Protein AF-A0A1E4LEV0-F1 (afdb_monomer)

Foldseek 3Di:
DDPDDDDPPDVVVVCLLAPVSVVVCVVVVNPRDSVVVVVVFHKDWPDKDFDFDPVLVVCVVVVVDDPVNLVVCVVPDPNGTPDIDTDIDGDDDPDD

Radius of gyration: 16.76 Å; Cα contacts (8 Å, |Δi|>4): 111; chains: 1; bounding box: 44×24×47 Å

Structure (mmCIF, N/CA/C/O backbone):
data_AF-A0A1E4LEV0-F1
#
_entry.id   AF-A0A1E4LEV0-F1
#
loop_
_atom_site.group_PDB
_atom_site.id
_atom_site.type_symbol
_atom_site.label_atom_id
_atom_site.label_alt_id
_atom_site.label_comp_id
_atom_site.label_asym_id
_atom_site.label_entity_id
_atom_site.label_seq_id
_atom_site.pdbx_PDB_ins_code
_atom_site.Cartn_x
_atom_site.Cartn_y
_atom_site.Cartn_z
_atom_site.occupancy
_atom_site.B_iso_or_equiv
_atom_site.auth_seq_id
_atom_site.auth_comp_id
_atom_site.auth_asym_id
_atom_site.auth_atom_id
_atom_site.pdbx_PDB_model_num
ATOM 1 N N . MET A 1 1 ? 24.439 -8.761 -2.755 1.00 29.80 1 MET A N 1
ATOM 2 C CA . MET A 1 1 ? 23.775 -8.800 -1.436 1.00 29.80 1 MET A CA 1
ATOM 3 C C . MET A 1 1 ? 22.320 -9.162 -1.701 1.00 29.80 1 MET A C 1
ATOM 5 O O . MET A 1 1 ? 21.641 -8.389 -2.357 1.00 29.80 1 MET A O 1
ATOM 9 N N . CYS A 1 2 ? 21.909 -10.393 -1.382 1.00 25.44 2 CYS A N 1
ATOM 10 C CA . CYS A 1 2 ? 20.605 -10.955 -1.765 1.00 25.44 2 CYS A CA 1
ATOM 11 C C . CYS A 1 2 ? 19.445 -10.298 -0.987 1.00 25.44 2 CYS A C 1
ATOM 13 O O . CYS A 1 2 ? 19.601 -10.079 0.216 1.00 25.44 2 CYS A O 1
ATOM 15 N N . PRO A 1 3 ? 18.281 -10.029 -1.608 1.00 40.09 3 PRO A N 1
ATOM 16 C CA . PRO A 1 3 ? 17.126 -9.437 -0.943 1.00 40.09 3 PRO A CA 1
ATOM 17 C C . PRO A 1 3 ? 16.242 -10.547 -0.361 1.00 40.09 3 PRO A C 1
ATOM 19 O O . PRO A 1 3 ? 15.150 -10.797 -0.850 1.00 40.09 3 PRO A O 1
ATOM 22 N N . THR A 1 4 ? 16.717 -11.301 0.630 1.00 53.03 4 THR A N 1
ATOM 23 C CA . THR A 1 4 ? 15.935 -12.437 1.159 1.00 53.03 4 THR A CA 1
ATOM 24 C C . THR A 1 4 ? 16.067 -12.592 2.666 1.00 53.03 4 THR A C 1
ATOM 26 O O . THR A 1 4 ? 16.459 -13.648 3.144 1.00 53.03 4 THR A O 1
ATOM 29 N N . ASN A 1 5 ? 15.720 -11.553 3.427 1.00 43.62 5 ASN A N 1
ATOM 30 C CA . ASN A 1 5 ? 15.354 -11.713 4.836 1.00 43.62 5 ASN A CA 1
ATOM 31 C C . ASN A 1 5 ? 14.157 -10.808 5.165 1.00 43.62 5 ASN A C 1
ATOM 33 O O . ASN A 1 5 ? 14.316 -9.691 5.641 1.00 43.62 5 ASN A O 1
ATOM 37 N N . GLY A 1 6 ? 12.953 -11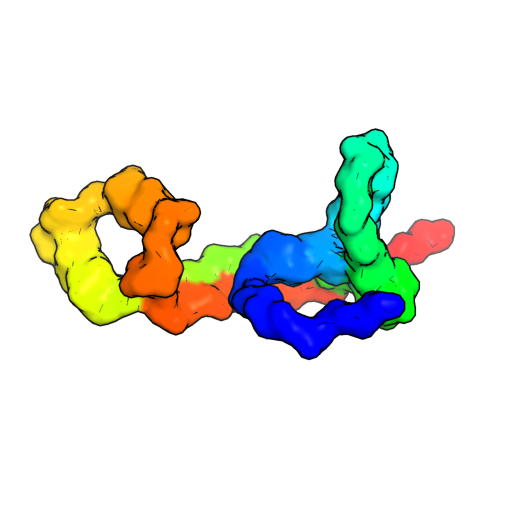.309 4.869 1.00 50.44 6 GLY A N 1
ATOM 38 C CA . GLY A 1 6 ? 11.746 -10.976 5.630 1.00 50.44 6 GLY A CA 1
ATOM 39 C C . GLY A 1 6 ? 11.176 -9.563 5.504 1.00 50.44 6 GLY A C 1
ATOM 40 O O . GLY A 1 6 ? 10.602 -9.083 6.477 1.00 50.44 6 GLY A O 1
ATOM 41 N N . LEU A 1 7 ? 11.290 -8.891 4.353 1.00 59.81 7 LEU A N 1
ATOM 42 C CA . LEU A 1 7 ? 10.458 -7.705 4.130 1.00 59.81 7 LEU A CA 1
ATOM 43 C C . LEU A 1 7 ? 8.995 -8.161 3.988 1.00 59.81 7 LEU A C 1
ATOM 45 O O . LEU A 1 7 ? 8.724 -9.007 3.130 1.00 59.81 7 LEU A O 1
ATOM 49 N N . PRO A 1 8 ? 8.060 -7.662 4.818 1.00 59.94 8 PRO A N 1
ATOM 50 C CA . PRO A 1 8 ? 6.652 -8.003 4.681 1.00 59.94 8 PRO A CA 1
ATOM 51 C C . PRO A 1 8 ? 6.170 -7.626 3.281 1.00 59.94 8 PRO A C 1
ATOM 53 O O . PRO A 1 8 ? 6.488 -6.547 2.775 1.00 59.94 8 PRO A O 1
ATOM 56 N N . ILE A 1 9 ? 5.415 -8.530 2.654 1.00 67.00 9 ILE A N 1
ATOM 57 C CA . ILE A 1 9 ? 4.817 -8.310 1.339 1.00 67.00 9 ILE A CA 1
ATOM 58 C C . ILE A 1 9 ? 3.765 -7.212 1.504 1.00 67.00 9 ILE A C 1
ATOM 60 O O . ILE A 1 9 ? 2.652 -7.460 1.953 1.00 67.00 9 ILE A O 1
ATOM 64 N N . ASN A 1 10 ? 4.159 -5.978 1.205 1.00 71.44 10 ASN A N 1
ATOM 65 C CA . ASN A 1 10 ? 3.326 -4.794 1.346 1.00 71.44 10 ASN A CA 1
ATOM 66 C C . ASN A 1 10 ? 3.338 -3.978 0.039 1.00 71.44 10 ASN A C 1
ATOM 68 O O . ASN A 1 10 ? 4.200 -4.198 -0.822 1.00 71.44 10 ASN A O 1
ATOM 72 N N . PRO A 1 11 ? 2.407 -3.023 -0.126 1.00 70.44 11 PRO A N 1
ATOM 73 C CA . PRO A 1 11 ? 2.312 -2.234 -1.351 1.00 70.44 11 PRO A CA 1
ATOM 74 C C . PRO A 1 11 ? 3.604 -1.464 -1.664 1.00 70.44 11 PRO A C 1
ATOM 76 O O . PRO A 1 11 ? 3.987 -1.354 -2.822 1.00 70.44 11 PRO A O 1
ATOM 79 N N . GLY A 1 12 ? 4.323 -0.991 -0.640 1.00 71.94 12 GLY A N 1
ATOM 80 C CA . GLY A 1 12 ? 5.593 -0.277 -0.805 1.00 71.94 12 GLY A CA 1
ATOM 81 C C . GLY A 1 12 ? 6.717 -1.149 -1.371 1.00 71.94 12 GLY A C 1
ATOM 82 O O . GLY A 1 12 ? 7.490 -0.684 -2.205 1.00 71.94 12 GLY A O 1
ATOM 83 N N . VAL A 1 13 ? 6.782 -2.426 -0.985 1.00 74.06 13 VAL A N 1
ATOM 84 C CA . VAL A 1 13 ? 7.707 -3.401 -1.585 1.00 74.06 13 VAL A CA 1
ATOM 85 C C . VAL A 1 13 ? 7.306 -3.686 -3.032 1.00 74.06 13 VAL A C 1
ATOM 87 O O . VAL A 1 13 ? 8.174 -3.761 -3.898 1.00 74.06 13 VAL A O 1
ATOM 90 N N . PHE A 1 14 ? 6.004 -3.773 -3.324 1.00 75.44 14 PHE A N 1
ATOM 91 C CA . PHE A 1 14 ? 5.520 -3.935 -4.697 1.00 75.44 14 PHE A CA 1
ATOM 92 C C . PHE A 1 14 ? 5.846 -2.736 -5.598 1.00 75.44 14 PHE A C 1
ATOM 94 O O . PHE A 1 14 ? 6.130 -2.926 -6.780 1.00 75.44 14 PHE A O 1
ATOM 101 N N . SER A 1 15 ? 5.916 -1.524 -5.044 1.00 73.88 15 SER A N 1
ATOM 102 C CA . SER A 1 15 ? 6.352 -0.333 -5.781 1.00 73.88 15 SER A CA 1
ATOM 103 C C . SER A 1 15 ? 7.782 -0.437 -6.327 1.00 73.88 15 SER A C 1
ATOM 105 O O . SER A 1 15 ? 8.090 0.255 -7.293 1.00 73.88 15 SER A O 1
ATOM 107 N N . LEU A 1 16 ? 8.638 -1.313 -5.778 1.00 73.44 16 LEU A N 1
ATOM 108 C CA . LEU A 1 16 ? 9.994 -1.579 -6.290 1.00 73.44 16 LEU A CA 1
ATOM 109 C C . LEU A 1 16 ? 10.006 -2.378 -7.607 1.00 73.44 16 LEU A C 1
ATOM 111 O O . LEU A 1 16 ? 11.045 -2.448 -8.264 1.00 73.44 16 LEU A O 1
ATOM 115 N N . PHE A 1 17 ? 8.875 -2.981 -7.990 1.00 74.56 17 PHE A N 1
ATOM 116 C CA . PHE A 1 17 ? 8.695 -3.705 -9.255 1.00 74.56 17 PHE A CA 1
ATOM 117 C C . PHE A 1 17 ? 8.087 -2.832 -10.366 1.00 74.56 17 PHE A C 1
ATOM 119 O O . PHE A 1 17 ? 7.819 -3.333 -11.455 1.00 74.56 17 PHE A O 1
ATOM 126 N N . SER A 1 18 ? 7.872 -1.538 -10.110 1.00 75.19 18 SER A N 1
ATOM 127 C CA . SER A 1 18 ? 7.507 -0.558 -11.136 1.00 75.19 18 SER A CA 1
ATOM 128 C C . SER A 1 18 ? 8.763 0.137 -11.656 1.00 75.19 18 SER A C 1
ATOM 130 O O . SER A 1 18 ? 9.535 0.702 -10.867 1.00 75.19 18 SER A O 1
ATOM 132 N N . LYS A 1 19 ? 8.955 0.146 -12.979 1.00 76.31 19 LYS A N 1
ATOM 133 C CA . LYS A 1 19 ? 10.091 0.847 -13.600 1.00 76.31 19 LYS A CA 1
ATOM 134 C C . LYS A 1 19 ? 9.974 2.359 -13.416 1.00 76.31 19 LYS A C 1
ATOM 136 O O . LYS A 1 19 ? 10.962 3.012 -13.093 1.00 76.31 19 LYS A O 1
ATOM 141 N N . GLN A 1 20 ? 8.759 2.904 -13.500 1.00 76.25 20 GLN A N 1
ATOM 142 C CA . GLN A 1 20 ? 8.503 4.327 -13.256 1.00 76.25 20 GLN A CA 1
ATOM 143 C C . GLN A 1 20 ? 8.925 4.757 -11.843 1.00 76.25 20 GLN A C 1
ATOM 145 O O . GLN A 1 20 ? 9.595 5.776 -11.674 1.00 76.25 20 GLN A O 1
ATOM 150 N N . ASN A 1 21 ? 8.594 3.958 -10.826 1.00 72.12 21 ASN A N 1
ATOM 151 C CA . ASN A 1 21 ? 9.013 4.250 -9.456 1.00 72.12 21 ASN A CA 1
ATOM 152 C C . ASN A 1 21 ? 10.529 4.113 -9.286 1.00 72.12 21 ASN A C 1
ATOM 154 O O . ASN A 1 21 ? 11.125 4.909 -8.571 1.00 72.12 21 ASN A O 1
ATOM 158 N N . CYS A 1 22 ? 11.170 3.154 -9.961 1.00 73.00 22 CYS A N 1
ATOM 159 C CA . CYS A 1 22 ? 12.628 3.021 -9.942 1.00 73.00 22 CYS A CA 1
ATOM 160 C C . CYS A 1 22 ? 13.334 4.253 -10.529 1.00 73.00 22 CYS A C 1
ATOM 162 O O . CYS A 1 22 ? 14.314 4.711 -9.941 1.00 73.00 22 CYS A O 1
ATOM 164 N N . VAL A 1 23 ? 12.808 4.831 -11.617 1.00 74.94 23 VAL A N 1
ATOM 165 C CA . VAL A 1 23 ? 13.297 6.107 -12.174 1.00 74.94 23 VAL A CA 1
ATOM 166 C C . VAL A 1 23 ? 13.146 7.228 -11.148 1.00 74.94 23 VAL A C 1
ATOM 168 O O . VAL A 1 23 ? 14.128 7.889 -10.819 1.00 74.94 23 VAL A O 1
ATOM 171 N N . MET A 1 24 ? 11.959 7.375 -10.551 1.00 75.50 24 MET A N 1
ATOM 172 C CA . MET A 1 24 ? 11.719 8.374 -9.504 1.00 75.50 24 MET A CA 1
ATOM 173 C C . MET A 1 24 ? 12.665 8.189 -8.302 1.00 75.50 24 MET A C 1
ATOM 175 O O . MET A 1 24 ? 13.187 9.161 -7.758 1.00 75.50 24 MET A O 1
ATOM 179 N N . PHE A 1 25 ? 12.912 6.953 -7.863 1.00 75.19 25 PHE A N 1
ATOM 180 C CA . PHE A 1 25 ? 13.822 6.667 -6.752 1.00 75.19 25 PHE A CA 1
ATOM 181 C C . PHE A 1 25 ? 15.274 7.016 -7.089 1.00 75.19 25 PHE A C 1
ATOM 183 O O . PHE A 1 25 ? 15.960 7.595 -6.244 1.00 75.19 25 PHE A O 1
ATOM 190 N N . ALA A 1 26 ? 15.715 6.726 -8.315 1.00 71.75 26 ALA A N 1
ATOM 191 C CA . ALA A 1 26 ? 17.039 7.099 -8.802 1.00 71.75 26 ALA A CA 1
ATOM 192 C C . ALA A 1 26 ? 17.210 8.626 -8.873 1.00 71.75 26 ALA A C 1
ATOM 194 O O . ALA A 1 26 ? 18.227 9.147 -8.415 1.00 71.75 26 ALA A O 1
ATOM 195 N N . GLU A 1 27 ? 16.200 9.349 -9.366 1.00 76.62 27 GLU A N 1
ATOM 196 C CA . GLU A 1 27 ? 16.192 10.819 -9.427 1.00 76.62 27 GLU A CA 1
ATOM 197 C C . GLU A 1 27 ? 16.253 11.467 -8.038 1.00 76.62 27 GLU A C 1
ATOM 199 O O . GLU A 1 27 ? 16.921 12.482 -7.849 1.00 76.62 27 GLU A O 1
ATOM 204 N N . ASN A 1 28 ? 15.602 10.859 -7.045 1.00 73.81 28 ASN A N 1
ATOM 205 C CA . ASN A 1 28 ? 15.601 11.338 -5.662 1.00 73.81 28 ASN A CA 1
ATOM 206 C C . ASN A 1 28 ? 16.798 10.828 -4.833 1.00 73.81 28 ASN A C 1
ATOM 208 O O . ASN A 1 28 ? 16.852 11.063 -3.626 1.00 73.81 28 ASN A O 1
ATOM 212 N N . GLY A 1 29 ? 17.750 10.113 -5.446 1.00 66.56 29 GLY A N 1
ATOM 213 C CA . GLY A 1 29 ? 18.933 9.582 -4.761 1.00 66.56 29 GLY A CA 1
ATOM 214 C C . GLY A 1 29 ? 18.619 8.533 -3.688 1.00 66.56 29 GLY A C 1
ATOM 215 O O . GLY A 1 29 ? 19.439 8.288 -2.801 1.00 66.56 29 GLY A O 1
ATOM 216 N N . MET A 1 30 ? 17.436 7.916 -3.738 1.00 66.06 30 MET A N 1
ATOM 217 C CA . MET A 1 30 ? 17.062 6.852 -2.814 1.00 66.06 30 MET A CA 1
ATOM 218 C C . MET A 1 30 ? 17.806 5.570 -3.195 1.00 66.06 30 MET A C 1
ATOM 220 O O . MET A 1 3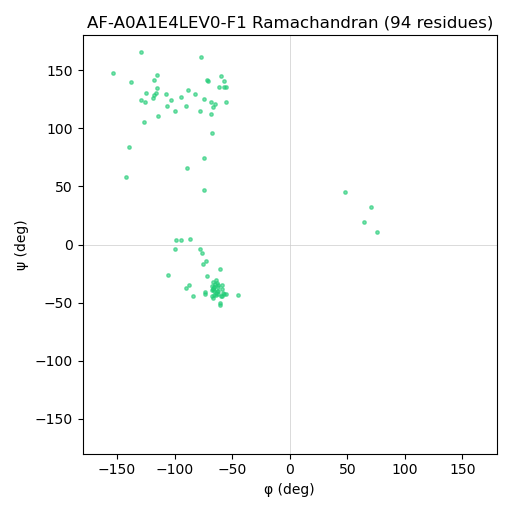0 ? 17.701 5.094 -4.323 1.00 66.06 30 MET A O 1
ATOM 224 N N . ALA A 1 31 ? 18.530 4.981 -2.239 1.00 59.94 31 ALA A N 1
ATOM 225 C CA . ALA A 1 31 ? 19.273 3.727 -2.402 1.00 59.94 31 ALA A CA 1
ATOM 226 C C . ALA A 1 31 ? 18.345 2.494 -2.435 1.00 59.94 31 ALA A C 1
ATOM 228 O O . ALA A 1 31 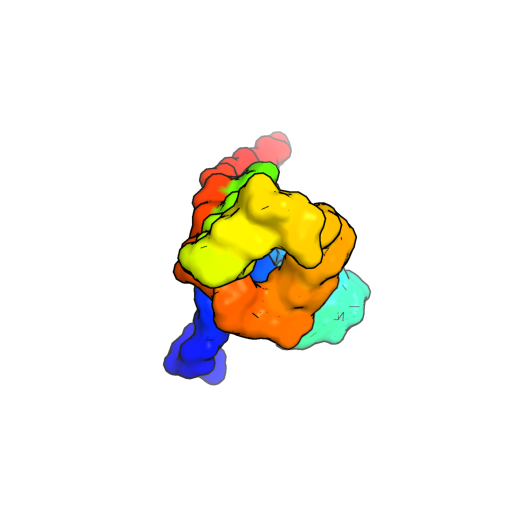? 18.571 1.492 -1.754 1.00 59.94 31 ALA A O 1
ATOM 229 N N . ASN A 1 32 ? 17.274 2.573 -3.217 1.00 66.69 32 ASN A N 1
ATOM 230 C CA . ASN A 1 32 ? 16.353 1.474 -3.433 1.00 66.69 32 ASN A CA 1
ATOM 231 C C . ASN A 1 32 ? 16.956 0.575 -4.515 1.00 66.69 32 ASN A C 1
ATOM 233 O O . ASN A 1 32 ? 17.381 1.049 -5.566 1.00 66.69 32 ASN A O 1
ATOM 237 N N . THR A 1 33 ? 17.031 -0.732 -4.261 1.00 60.94 33 THR A N 1
ATOM 238 C CA . THR A 1 33 ? 17.485 -1.684 -5.284 1.00 60.94 33 THR A CA 1
ATOM 239 C C . THR A 1 33 ? 16.456 -1.678 -6.423 1.00 60.94 33 THR A C 1
ATOM 241 O O . THR A 1 33 ? 15.292 -1.968 -6.137 1.00 60.94 33 THR A O 1
ATOM 244 N N . PRO A 1 34 ? 16.828 -1.354 -7.679 1.00 66.56 34 PRO A N 1
ATOM 245 C CA . PRO A 1 34 ? 15.889 -1.278 -8.798 1.00 66.56 34 PRO A CA 1
ATOM 246 C C . PRO A 1 34 ? 15.495 -2.691 -9.248 1.00 66.56 34 PRO A C 1
ATOM 248 O O . PRO A 1 34 ? 15.982 -3.220 -10.245 1.00 66.56 34 PRO A O 1
ATOM 251 N N . LEU A 1 35 ? 14.648 -3.350 -8.458 1.00 70.38 35 LEU A N 1
ATOM 252 C CA . LEU A 1 35 ? 14.236 -4.736 -8.680 1.00 70.38 35 LEU A CA 1
ATOM 253 C C . LEU A 1 35 ? 13.465 -4.900 -9.996 1.00 70.38 35 LEU A C 1
ATOM 255 O O . LEU A 1 35 ? 13.634 -5.922 -10.658 1.00 70.38 35 LEU A O 1
ATOM 259 N N . ALA A 1 36 ? 12.696 -3.885 -10.401 1.00 71.50 36 ALA A N 1
ATOM 260 C CA . ALA A 1 36 ? 12.033 -3.820 -11.704 1.00 71.50 36 ALA A CA 1
ATOM 261 C C . ALA A 1 36 ? 13.016 -3.983 -12.882 1.00 71.50 36 ALA A C 1
ATOM 263 O O . ALA A 1 36 ? 12.742 -4.726 -13.823 1.00 71.50 36 ALA A O 1
ATOM 264 N N . GLU A 1 37 ? 14.186 -3.337 -12.804 1.00 70.75 37 GLU A N 1
ATOM 265 C CA . GLU A 1 37 ? 15.226 -3.401 -13.842 1.00 70.75 37 GLU A CA 1
ATOM 266 C C . GLU A 1 37 ? 15.952 -4.748 -13.835 1.00 70.75 37 GLU A C 1
ATOM 268 O O . GLU A 1 37 ? 16.172 -5.346 -14.884 1.00 70.75 37 GLU A O 1
ATOM 273 N N . TYR A 1 38 ? 16.289 -5.275 -12.653 1.00 75.06 38 TYR A N 1
ATOM 274 C CA . TYR A 1 38 ? 16.993 -6.558 -12.555 1.00 75.06 38 TYR A CA 1
ATOM 275 C C . TYR A 1 38 ? 16.160 -7.754 -13.016 1.00 75.06 38 TYR A C 1
ATOM 277 O O . TYR A 1 38 ? 16.724 -8.738 -13.495 1.00 75.06 38 TYR A O 1
ATOM 285 N N . LEU A 1 39 ? 14.842 -7.695 -12.828 1.00 76.88 39 LEU A N 1
ATOM 286 C CA . LEU A 1 39 ? 13.930 -8.788 -13.161 1.00 76.88 39 LEU A CA 1
ATOM 287 C C . LEU A 1 39 ? 13.218 -8.587 -14.505 1.00 76.88 39 LEU A C 1
ATOM 289 O O . LEU A 1 39 ? 12.480 -9.476 -14.918 1.00 76.88 39 LEU A O 1
ATOM 293 N N . ASP A 1 40 ? 13.437 -7.448 -15.172 1.00 76.25 40 ASP A N 1
ATOM 294 C CA . ASP A 1 40 ? 12.703 -6.999 -16.363 1.00 76.25 40 ASP A CA 1
ATOM 295 C C . ASP A 1 40 ? 11.175 -7.113 -16.203 1.00 76.25 40 ASP A C 1
ATOM 297 O O . ASP A 1 40 ? 10.435 -7.598 -17.062 1.00 76.25 40 ASP A O 1
ATOM 301 N N . ILE A 1 41 ? 10.696 -6.676 -15.040 1.00 78.62 41 ILE A N 1
ATOM 302 C CA . ILE A 1 41 ? 9.284 -6.676 -14.672 1.00 78.62 41 ILE A CA 1
ATOM 303 C C . ILE A 1 41 ? 8.848 -5.226 -14.514 1.00 78.62 41 ILE A C 1
ATOM 305 O O . ILE A 1 41 ? 9.534 -4.436 -13.875 1.00 78.62 41 ILE A O 1
ATOM 309 N N . ASP A 1 42 ? 7.693 -4.895 -15.084 1.00 81.19 42 ASP A N 1
ATOM 310 C CA . ASP A 1 42 ? 7.046 -3.608 -14.865 1.00 81.19 42 ASP A CA 1
ATOM 311 C C . ASP A 1 42 ? 5.604 -3.840 -14.415 1.00 81.19 42 ASP A C 1
ATOM 313 O O . ASP A 1 42 ? 4.753 -4.295 -15.191 1.00 81.19 42 ASP A O 1
ATOM 317 N N . LEU A 1 43 ? 5.366 -3.618 -13.123 1.00 81.50 43 LEU A N 1
ATOM 318 C CA . LEU A 1 43 ? 4.069 -3.784 -12.480 1.00 81.50 43 LEU A CA 1
ATOM 319 C C . LEU A 1 43 ? 3.561 -2.446 -11.966 1.00 81.50 43 LEU A C 1
ATOM 321 O O . LEU A 1 43 ? 4.239 -1.746 -11.218 1.00 81.50 43 LEU A O 1
ATOM 325 N N . GLU A 1 44 ? 2.316 -2.146 -12.298 1.00 82.00 44 GLU A N 1
ATOM 326 C CA . GLU A 1 44 ? 1.580 -1.010 -11.765 1.00 82.00 44 GLU A CA 1
ATOM 327 C C . GLU A 1 44 ? 0.522 -1.513 -10.789 1.00 82.00 44 GLU A C 1
ATOM 329 O O . GLU A 1 44 ? -0.269 -2.410 -11.103 1.00 82.00 44 GLU A O 1
ATOM 334 N N . ILE A 1 45 ? 0.499 -0.923 -9.595 1.00 82.38 45 ILE A N 1
ATOM 335 C CA . ILE A 1 45 ? -0.524 -1.200 -8.590 1.00 82.38 45 ILE A CA 1
ATOM 336 C C . ILE A 1 45 ? -1.790 -0.446 -9.000 1.00 82.38 45 ILE A C 1
ATOM 338 O O . ILE A 1 45 ? -1.802 0.782 -9.027 1.00 82.38 45 ILE A O 1
ATOM 342 N N . ILE A 1 46 ? -2.854 -1.183 -9.318 1.00 84.75 46 ILE A N 1
ATOM 343 C CA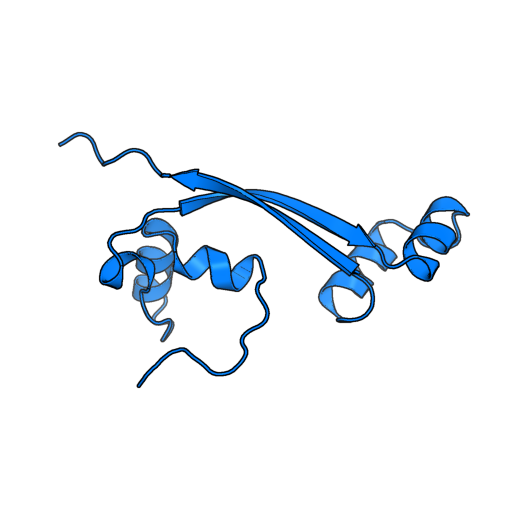 . ILE A 1 46 ? -4.160 -0.611 -9.674 1.00 84.75 46 ILE A CA 1
ATOM 344 C C . ILE A 1 46 ? -4.962 -0.300 -8.415 1.00 84.75 46 ILE A C 1
ATOM 346 O O . ILE A 1 46 ? -5.586 0.754 -8.313 1.00 84.75 46 ILE A O 1
ATOM 350 N N . SER A 1 47 ? -4.964 -1.223 -7.456 1.00 81.62 47 SER A N 1
ATOM 351 C CA . SER A 1 47 ? -5.690 -1.044 -6.205 1.00 81.62 47 SER A CA 1
ATOM 352 C C . SER A 1 47 ? -5.056 -1.838 -5.077 1.00 81.62 47 SER A C 1
ATOM 354 O O . SER A 1 47 ? -4.539 -2.940 -5.282 1.00 81.62 47 SER A O 1
ATOM 356 N N . VAL A 1 48 ? -5.168 -1.280 -3.877 1.00 82.69 48 VAL A N 1
ATOM 357 C CA . VAL A 1 48 ? -4.800 -1.922 -2.618 1.00 82.69 48 VAL A CA 1
ATOM 358 C C . VAL A 1 48 ? -6.065 -2.041 -1.781 1.00 82.69 48 VAL A C 1
ATOM 360 O O . VAL A 1 48 ? -6.770 -1.051 -1.589 1.00 82.69 48 VAL A O 1
ATOM 363 N N . THR A 1 49 ? -6.355 -3.237 -1.284 1.00 81.75 49 THR A N 1
ATOM 364 C CA . THR A 1 49 ? -7.456 -3.484 -0.350 1.00 81.75 49 THR A CA 1
ATOM 365 C C . THR A 1 49 ? -6.890 -4.021 0.951 1.00 81.75 49 THR A C 1
ATOM 367 O O . THR A 1 49 ? -6.179 -5.020 0.942 1.00 81.75 49 THR A O 1
ATOM 370 N N . ASN A 1 50 ? -7.221 -3.377 2.066 1.00 80.38 50 ASN A N 1
ATOM 371 C CA . ASN A 1 50 ? -6.808 -3.822 3.391 1.00 80.38 50 ASN A CA 1
ATOM 372 C C . ASN A 1 50 ? -8.019 -4.416 4.109 1.00 80.38 50 ASN A C 1
ATOM 374 O O . ASN A 1 50 ? -9.005 -3.715 4.341 1.00 80.38 50 ASN A O 1
ATOM 378 N N . THR A 1 51 ? -7.934 -5.689 4.472 1.00 81.75 51 THR A N 1
ATOM 379 C CA . THR A 1 51 ? -8.935 -6.353 5.307 1.00 81.75 51 THR A CA 1
ATOM 380 C C . THR A 1 51 ? -8.526 -6.187 6.762 1.00 81.75 51 THR A C 1
ATOM 382 O O . THR A 1 51 ? -7.436 -6.599 7.163 1.00 81.75 51 THR A O 1
ATOM 385 N N . LEU A 1 52 ? -9.385 -5.539 7.548 1.00 81.31 52 LEU A N 1
ATOM 386 C CA . LEU A 1 52 ? -9.140 -5.304 8.968 1.00 81.31 52 LEU A CA 1
ATOM 387 C C . LEU A 1 52 ? -9.267 -6.607 9.758 1.00 81.31 52 LEU A C 1
ATOM 389 O O . LEU A 1 52 ? -10.181 -7.392 9.511 1.00 81.31 52 LEU A O 1
ATOM 393 N N . HIS A 1 53 ? -8.399 -6.779 10.751 1.00 83.38 53 HIS A N 1
ATOM 394 C CA . HIS A 1 53 ? -8.472 -7.886 11.698 1.00 83.38 53 HIS A CA 1
ATOM 395 C C . HIS A 1 53 ? -9.804 -7.867 12.461 1.00 83.38 53 HIS A C 1
ATOM 397 O O . HIS A 1 53 ? -10.323 -6.790 12.768 1.00 83.38 53 HIS A O 1
ATOM 403 N N . GLY A 1 54 ? -10.351 -9.043 12.788 1.00 78.06 54 GLY A N 1
ATOM 404 C CA . GLY A 1 54 ? -11.731 -9.220 13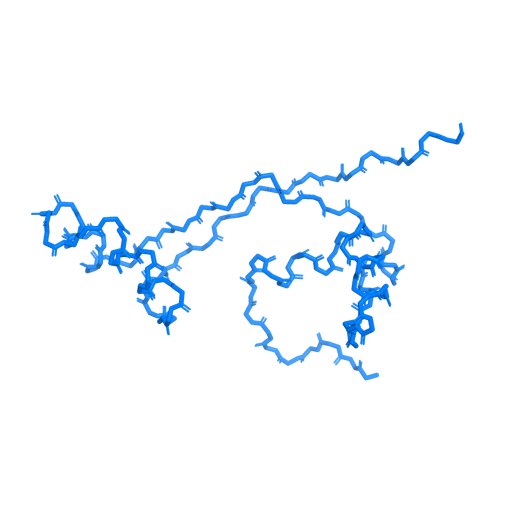.272 1.00 78.06 54 GLY A CA 1
ATOM 405 C C . GLY A 1 54 ? -12.210 -8.231 14.349 1.00 78.06 54 GLY A C 1
ATOM 406 O O . GLY A 1 54 ? -13.301 -7.675 14.225 1.00 78.06 54 GLY A O 1
ATOM 407 N N . ASP A 1 55 ? -11.386 -7.934 15.358 1.00 82.38 55 ASP A N 1
ATOM 408 C CA . ASP A 1 55 ? -11.724 -6.951 16.402 1.00 82.38 55 ASP A CA 1
ATOM 409 C C . ASP A 1 55 ? -11.830 -5.514 15.864 1.00 82.38 55 ASP A C 1
ATOM 411 O O . ASP A 1 55 ? -12.709 -4.756 16.267 1.00 82.38 55 ASP A O 1
ATOM 415 N N . TRP A 1 56 ? -10.967 -5.128 14.924 1.00 81.75 56 TRP A N 1
ATOM 416 C CA . TRP A 1 56 ? -10.986 -3.809 14.286 1.00 81.75 56 TRP A CA 1
ATOM 417 C C . TRP A 1 56 ? -12.144 -3.675 13.301 1.00 81.75 56 TRP A C 1
ATOM 419 O O . TRP A 1 56 ? -12.815 -2.645 13.290 1.00 81.75 56 TRP A O 1
ATOM 429 N N . SER A 1 57 ? -12.418 -4.727 12.524 1.00 81.00 57 SER A N 1
ATOM 430 C CA . SER A 1 57 ? -13.573 -4.779 11.623 1.00 81.00 57 SER A CA 1
ATOM 431 C C . SER A 1 57 ? -14.885 -4.637 12.397 1.00 81.00 57 SER A C 1
ATOM 433 O O . SER A 1 57 ? -15.741 -3.836 12.018 1.00 81.00 57 SER A O 1
ATOM 435 N N . ARG A 1 58 ? -15.010 -5.339 13.532 1.00 84.50 58 ARG A N 1
ATOM 436 C CA . ARG A 1 58 ? -16.165 -5.217 14.423 1.00 84.50 58 ARG A CA 1
ATOM 437 C C . ARG A 1 58 ? -16.314 -3.799 14.968 1.00 84.50 58 ARG A C 1
ATOM 439 O O . ARG A 1 58 ? -17.381 -3.217 14.832 1.00 84.50 58 ARG A O 1
ATOM 446 N N . ARG A 1 59 ? -15.254 -3.230 15.547 1.00 81.25 59 ARG A N 1
ATOM 447 C CA . ARG A 1 59 ? -15.292 -1.879 16.136 1.00 81.25 59 ARG A CA 1
ATOM 448 C C . ARG A 1 59 ? -15.601 -0.795 15.103 1.00 81.25 59 ARG A C 1
ATOM 450 O O . ARG A 1 59 ? -16.299 0.165 15.412 1.00 81.25 59 ARG A O 1
ATOM 457 N N . PHE A 1 60 ? -15.128 -0.963 13.870 1.00 81.75 60 PHE A N 1
ATOM 458 C CA . PHE A 1 60 ? -15.493 -0.091 12.756 1.00 81.75 60 PHE A CA 1
ATOM 459 C C . PHE A 1 60 ? -16.972 -0.250 12.363 1.00 81.75 60 PHE A C 1
ATOM 461 O O . PHE A 1 60 ? -17.673 0.745 12.199 1.00 81.75 60 PHE A O 1
ATOM 468 N N . GLY A 1 61 ? -17.472 -1.489 12.271 1.00 80.06 61 GLY A N 1
ATOM 469 C CA . GLY A 1 61 ? -18.877 -1.779 11.962 1.00 80.06 61 GLY A CA 1
ATOM 470 C C . GLY A 1 61 ? -19.865 -1.312 13.037 1.00 80.06 61 GLY A C 1
ATOM 471 O O . GLY A 1 61 ? -20.953 -0.846 12.705 1.00 80.06 61 GLY A O 1
ATOM 472 N N . ASP A 1 62 ? -19.459 -1.369 14.306 1.00 85.00 62 ASP A N 1
ATOM 473 C CA . ASP A 1 62 ? -20.236 -0.904 15.461 1.00 85.00 62 ASP A CA 1
ATOM 474 C C . ASP A 1 62 ? -20.190 0.639 15.615 1.00 85.00 62 ASP A C 1
ATOM 476 O O . ASP A 1 62 ? -20.869 1.202 16.473 1.00 85.00 62 ASP A O 1
ATOM 480 N N . GLY A 1 63 ? -19.423 1.345 14.768 1.00 83.88 63 GLY A N 1
ATOM 481 C CA . GLY A 1 63 ? -19.280 2.806 14.790 1.00 83.88 63 GLY A CA 1
ATOM 482 C C . GLY A 1 63 ? -18.385 3.340 15.914 1.00 83.88 63 GLY A C 1
ATOM 483 O O . GLY A 1 63 ? -18.344 4.547 16.143 1.00 83.88 63 GLY A O 1
ATOM 484 N N . GLU A 1 64 ? -17.661 2.459 16.610 1.00 82.56 64 GLU A N 1
ATOM 485 C CA . GLU A 1 64 ? -16.712 2.817 17.673 1.00 82.56 64 GLU A CA 1
ATOM 486 C C . GLU A 1 64 ? -15.397 3.393 17.134 1.00 82.56 64 GLU A C 1
ATOM 488 O O . GLU A 1 64 ? -14.624 3.980 17.891 1.00 82.56 64 GLU A O 1
ATOM 493 N N . LEU A 1 65 ? -15.121 3.189 15.843 1.00 81.94 65 LEU A N 1
ATOM 494 C CA . LEU A 1 65 ? -13.959 3.722 15.144 1.00 81.94 65 LEU A CA 1
ATOM 495 C C . LEU A 1 65 ? -14.405 4.503 13.918 1.00 81.94 65 LEU A C 1
ATOM 497 O O . LEU A 1 65 ? -15.150 4.004 13.073 1.00 81.94 65 LEU A O 1
ATOM 501 N N . THR A 1 66 ? -13.890 5.718 13.786 1.00 83.50 66 THR A N 1
ATOM 502 C CA . THR A 1 66 ? -14.042 6.492 12.557 1.00 83.50 66 THR A CA 1
ATOM 503 C C . THR A 1 66 ? -13.087 5.990 11.472 1.00 83.50 66 THR A C 1
ATOM 505 O O . THR A 1 66 ? -12.078 5.325 11.736 1.00 83.50 66 THR A O 1
ATOM 508 N N . GLN A 1 67 ? -13.380 6.339 10.217 1.00 79.81 67 GLN A N 1
ATOM 509 C CA . GLN A 1 67 ? -12.504 6.016 9.089 1.00 79.81 67 GLN A CA 1
ATOM 510 C C . GLN A 1 67 ? -11.090 6.586 9.286 1.00 79.81 67 GLN A C 1
ATOM 512 O O . GLN A 1 67 ? -10.116 5.871 9.079 1.00 79.81 67 GLN A O 1
ATOM 517 N N . GLN A 1 68 ? -10.971 7.828 9.764 1.00 81.44 68 GLN A N 1
ATOM 518 C CA . GLN A 1 68 ? -9.669 8.459 10.011 1.00 81.44 68 GLN A CA 1
ATOM 519 C C . GLN A 1 68 ? -8.859 7.744 11.095 1.00 81.44 68 GLN A C 1
ATOM 521 O O . GLN A 1 68 ? -7.656 7.552 10.934 1.00 81.44 68 GLN A O 1
ATOM 526 N N . GLU A 1 69 ? -9.499 7.323 12.187 1.00 80.12 69 GLU A N 1
ATOM 527 C CA . GLU A 1 69 ? -8.819 6.571 13.250 1.00 80.12 69 GLU A CA 1
ATOM 528 C C . GLU A 1 69 ? -8.357 5.200 12.757 1.00 80.12 69 GLU A C 1
ATOM 530 O O . GLU A 1 69 ? -7.271 4.743 13.109 1.00 80.12 69 GLU A O 1
ATOM 535 N N . THR A 1 70 ? -9.154 4.572 11.894 1.00 79.50 70 THR A N 1
ATOM 536 C CA . THR A 1 70 ? -8.813 3.292 11.273 1.00 79.50 70 THR A CA 1
ATOM 537 C C . THR A 1 70 ? -7.624 3.444 10.324 1.00 79.50 70 THR A C 1
ATOM 539 O O . THR A 1 70 ? -6.675 2.670 10.405 1.00 79.50 70 THR A O 1
ATOM 542 N N . GLU A 1 71 ? -7.616 4.470 9.473 1.00 79.56 71 GLU A N 1
ATOM 543 C CA . GLU A 1 71 ? -6.504 4.766 8.559 1.00 79.56 71 GLU A CA 1
ATOM 544 C C . GLU A 1 71 ? -5.207 5.092 9.318 1.00 79.56 71 GLU A C 1
ATOM 546 O O . GLU A 1 71 ? -4.140 4.570 8.982 1.00 79.56 71 GLU A O 1
ATOM 551 N N . ALA A 1 72 ? -5.294 5.884 10.391 1.00 79.50 72 ALA A N 1
ATOM 552 C CA . ALA A 1 72 ? -4.155 6.178 11.258 1.00 79.50 72 ALA A CA 1
ATOM 553 C C . ALA A 1 72 ? -3.622 4.917 11.960 1.00 79.50 72 ALA A C 1
ATOM 555 O O . ALA A 1 72 ? -2.405 4.718 12.056 1.00 79.50 72 ALA A O 1
ATOM 556 N N . ALA A 1 73 ? -4.518 4.037 12.415 1.00 80.00 73 ALA A N 1
ATOM 557 C CA . ALA A 1 73 ? -4.145 2.775 13.038 1.00 80.00 73 ALA A CA 1
ATOM 558 C C . ALA A 1 73 ? -3.464 1.830 12.037 1.00 80.00 73 ALA A C 1
ATOM 560 O O . ALA A 1 73 ? -2.417 1.274 12.359 1.00 80.00 73 ALA A O 1
ATOM 561 N N . VAL A 1 74 ? -3.980 1.712 10.809 1.00 78.12 74 VAL A N 1
ATOM 562 C CA . VAL A 1 74 ? -3.364 0.921 9.726 1.00 78.12 74 VAL A CA 1
ATOM 563 C C . VAL A 1 74 ? -1.950 1.412 9.395 1.00 78.12 74 VAL A C 1
ATOM 565 O O . VAL A 1 74 ? -1.060 0.599 9.152 1.00 78.12 74 VAL A O 1
ATOM 568 N N . ALA A 1 75 ? -1.714 2.727 9.417 1.00 73.00 75 ALA A N 1
ATOM 569 C CA . ALA A 1 75 ? -0.393 3.297 9.148 1.00 73.00 75 ALA A CA 1
ATOM 570 C C . ALA A 1 75 ? 0.626 3.049 10.277 1.00 73.00 75 ALA A C 1
ATOM 572 O O . ALA A 1 75 ? 1.831 3.022 10.027 1.00 73.00 75 ALA A O 1
ATOM 573 N N . THR A 1 76 ? 0.153 2.882 11.515 1.00 73.12 76 THR A N 1
ATOM 574 C CA . THR A 1 76 ? 1.011 2.861 12.714 1.00 73.12 76 THR A CA 1
ATOM 575 C C . THR A 1 76 ? 1.185 1.457 13.297 1.00 73.12 76 THR A C 1
ATOM 577 O O . THR A 1 76 ? 2.188 1.170 13.95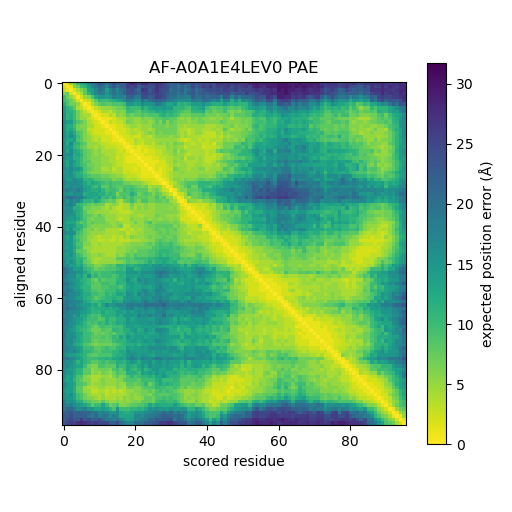4 1.00 73.12 76 THR A O 1
ATOM 580 N N . HIS A 1 77 ? 0.222 0.565 13.071 1.00 75.19 77 HIS A N 1
ATOM 581 C CA . HIS A 1 77 ? 0.126 -0.711 13.764 1.00 75.19 77 HIS A CA 1
ATOM 582 C C . HIS A 1 77 ? -0.026 -1.888 12.796 1.00 75.19 77 HIS A C 1
ATOM 584 O O . HIS A 1 77 ? -0.967 -1.977 12.012 1.00 75.19 77 HIS A O 1
ATOM 590 N N . ALA A 1 78 ? 0.883 -2.857 12.919 1.00 67.25 78 ALA A N 1
ATOM 591 C CA . ALA A 1 78 ? 0.914 -4.050 12.073 1.00 67.25 78 ALA A CA 1
ATOM 592 C C . ALA A 1 78 ? -0.153 -5.109 12.425 1.00 67.25 78 ALA A C 1
ATOM 594 O O . ALA A 1 78 ? -0.286 -6.089 11.705 1.00 67.25 78 ALA A O 1
ATOM 595 N N . ASN A 1 79 ? -0.898 -4.944 13.523 1.00 76.31 79 ASN A N 1
ATOM 596 C CA . ASN A 1 79 ? -1.942 -5.877 13.978 1.00 76.31 79 ASN A CA 1
ATOM 597 C C . ASN A 1 79 ? -3.367 -5.447 13.582 1.00 76.31 79 ASN A C 1
ATOM 599 O O . ASN A 1 79 ? -4.337 -6.063 14.019 1.00 76.31 79 ASN A O 1
ATOM 603 N N . VAL A 1 80 ? -3.500 -4.361 12.819 1.00 77.69 80 VAL A N 1
ATOM 604 C CA . VAL A 1 80 ? -4.799 -3.805 12.408 1.00 77.69 80 VAL A CA 1
ATOM 605 C C . VAL A 1 80 ? -5.289 -4.451 11.118 1.00 77.69 80 VAL A C 1
ATOM 607 O O . VAL A 1 80 ? -6.487 -4.658 10.948 1.00 77.69 80 VAL A O 1
ATOM 610 N N . VAL A 1 81 ? -4.362 -4.785 10.221 1.00 78.81 81 VAL A N 1
ATOM 611 C CA . VAL A 1 81 ? -4.647 -5.396 8.922 1.00 78.81 81 VAL A CA 1
ATOM 612 C C . VAL A 1 81 ? -4.315 -6.879 8.991 1.00 78.81 81 VAL A C 1
ATOM 614 O O . VAL A 1 81 ? -3.196 -7.249 9.333 1.00 78.81 81 VAL A O 1
ATOM 617 N N . GLU A 1 82 ? -5.294 -7.714 8.669 1.00 81.31 82 GLU A N 1
ATOM 618 C CA . GLU A 1 82 ? -5.146 -9.170 8.607 1.00 81.31 82 GLU A CA 1
ATOM 619 C C . GLU A 1 82 ? -4.723 -9.628 7.208 1.00 81.31 82 GLU A C 1
ATOM 621 O O . GLU A 1 82 ? -3.875 -10.507 7.072 1.00 81.31 82 GLU A O 1
ATOM 626 N N . GLU A 1 83 ? -5.245 -8.980 6.165 1.00 79.56 83 GLU A N 1
ATOM 627 C CA . GLU A 1 83 ? -4.917 -9.297 4.776 1.00 79.56 83 GLU A CA 1
ATOM 628 C C . GLU A 1 83 ? -4.729 -8.025 3.945 1.00 79.56 83 GLU A C 1
ATOM 630 O O . GLU A 1 83 ? -5.486 -7.060 4.071 1.00 79.56 83 GLU A O 1
ATOM 635 N N . VAL A 1 84 ? -3.727 -8.044 3.063 1.00 80.75 84 VAL A N 1
ATOM 636 C CA . VAL A 1 84 ? -3.513 -7.013 2.045 1.00 80.75 84 VAL A CA 1
ATOM 637 C C . VAL A 1 84 ? -3.715 -7.641 0.670 1.00 80.75 84 VAL A C 1
ATOM 639 O O . VAL A 1 84 ? -2.903 -8.446 0.213 1.00 80.75 84 VAL A O 1
ATOM 642 N N . GLY A 1 85 ? -4.792 -7.247 -0.001 1.00 82.19 85 GLY A N 1
ATOM 643 C CA . GLY A 1 85 ? -5.070 -7.581 -1.391 1.00 82.19 85 GLY A CA 1
ATOM 644 C C . GLY A 1 85 ? -4.452 -6.552 -2.334 1.00 82.19 85 GLY A C 1
ATOM 645 O O . GLY A 1 85 ? -4.590 -5.342 -2.141 1.00 82.19 85 GLY A O 1
ATOM 646 N N . LEU A 1 86 ? -3.767 -7.032 -3.369 1.00 82.88 86 LEU A N 1
ATOM 647 C CA . LEU A 1 86 ? -3.116 -6.203 -4.379 1.00 82.88 86 LEU A CA 1
ATOM 648 C C . LEU A 1 86 ? -3.599 -6.614 -5.763 1.00 82.88 86 LEU A C 1
ATOM 650 O O . LEU A 1 86 ? -3.423 -7.761 -6.174 1.00 82.88 86 LEU A O 1
ATOM 654 N N . VAL A 1 87 ? -4.162 -5.662 -6.503 1.00 83.94 87 VAL A N 1
ATOM 655 C CA . VAL A 1 87 ? -4.420 -5.837 -7.933 1.00 83.94 87 VAL A CA 1
ATOM 656 C C . VAL A 1 87 ? -3.308 -5.131 -8.683 1.00 83.94 87 VAL A C 1
ATOM 658 O O . VAL A 1 87 ? -3.171 -3.909 -8.604 1.00 83.94 87 VAL A O 1
ATOM 661 N N . VAL A 1 88 ? -2.512 -5.911 -9.407 1.00 83.00 88 VAL A N 1
ATOM 662 C CA . VAL A 1 88 ? -1.408 -5.408 -10.221 1.00 83.00 88 VAL A CA 1
ATOM 663 C C . VAL A 1 88 ? -1.667 -5.675 -11.693 1.00 83.00 88 VAL A C 1
ATOM 665 O O . VAL A 1 88 ? -2.242 -6.698 -12.073 1.00 83.00 88 VAL A O 1
ATOM 668 N N . ARG A 1 89 ? -1.209 -4.755 -12.534 1.00 84.69 89 ARG A N 1
ATOM 669 C CA . ARG A 1 89 ? -1.196 -4.902 -13.986 1.00 84.69 89 ARG A CA 1
ATOM 670 C C . ARG A 1 89 ? 0.239 -4.852 -14.475 1.00 84.69 89 ARG A C 1
ATOM 672 O O . ARG A 1 89 ? 1.024 -4.034 -14.011 1.00 84.69 89 ARG A O 1
ATOM 679 N N . LYS A 1 90 ? 0.555 -5.686 -15.465 1.00 82.56 90 LYS A N 1
ATOM 680 C CA . LYS A 1 90 ? 1.781 -5.528 -16.247 1.00 82.56 90 LYS A CA 1
ATOM 681 C C . LYS A 1 90 ? 1.684 -4.240 -17.067 1.00 82.56 90 LYS A C 1
ATOM 683 O O . LYS A 1 90 ? 0.780 -4.138 -17.901 1.00 82.56 90 LYS A O 1
ATOM 688 N N . ALA A 1 91 ? 2.585 -3.290 -16.836 1.00 76.19 91 ALA A N 1
ATOM 689 C CA . ALA A 1 91 ? 2.645 -2.077 -17.639 1.00 76.19 91 ALA A CA 1
ATOM 690 C C . ALA A 1 91 ? 2.836 -2.453 -19.118 1.00 76.19 91 ALA A C 1
ATOM 692 O O . ALA A 1 91 ? 3.531 -3.422 -19.452 1.00 76.19 91 ALA A O 1
ATOM 693 N N . ALA A 1 92 ? 2.159 -1.734 -20.014 1.00 67.56 92 ALA A N 1
ATOM 694 C CA . ALA A 1 92 ? 2.337 -1.956 -21.442 1.00 67.56 92 ALA A CA 1
ATOM 695 C C . ALA A 1 92 ? 3.801 -1.676 -21.802 1.00 67.56 92 ALA A C 1
ATOM 697 O O . ALA A 1 92 ? 4.367 -0.685 -21.347 1.00 67.56 92 ALA A O 1
ATOM 698 N N . ALA A 1 93 ? 4.412 -2.546 -22.613 1.00 58.22 93 ALA A N 1
ATOM 699 C CA . ALA A 1 93 ? 5.743 -2.268 -23.134 1.00 58.22 93 ALA A CA 1
ATOM 700 C C . ALA A 1 93 ? 5.711 -0.902 -23.843 1.00 58.22 93 ALA A C 1
ATOM 702 O O . ALA A 1 93 ? 4.748 -0.650 -24.580 1.00 58.22 93 ALA A O 1
ATOM 703 N N . PRO A 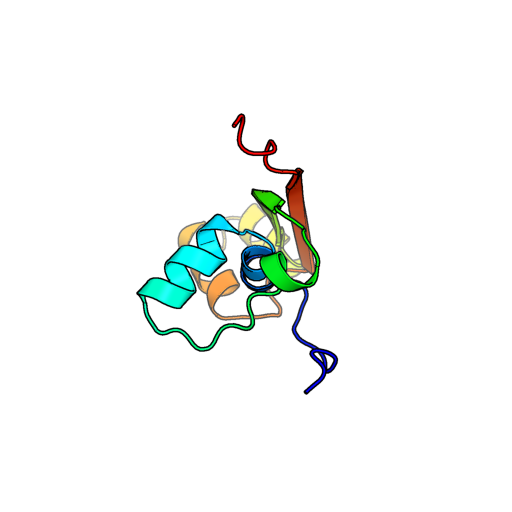1 94 ? 6.707 -0.024 -23.627 1.00 49.38 94 PRO A N 1
ATOM 704 C CA . PRO A 1 94 ? 6.766 1.233 -24.353 1.00 49.38 94 PRO A CA 1
ATOM 705 C C . PRO A 1 94 ? 6.733 0.918 -25.851 1.00 49.38 94 PRO A C 1
ATOM 707 O O . PRO A 1 94 ? 7.522 0.117 -26.354 1.00 49.38 94 PRO A O 1
ATOM 710 N N . VAL A 1 95 ? 5.749 1.490 -26.545 1.00 47.50 95 VAL A N 1
ATOM 711 C CA . VAL A 1 95 ? 5.690 1.451 -28.005 1.00 47.50 95 VAL A CA 1
ATOM 712 C C . VAL A 1 95 ? 6.850 2.323 -28.482 1.00 47.50 95 VAL A C 1
ATOM 714 O O . VAL A 1 95 ? 6.851 3.519 -28.201 1.00 47.50 95 VAL A O 1
ATOM 717 N N . ASN A 1 96 ? 7.852 1.682 -29.095 1.00 38.81 96 ASN A N 1
ATOM 718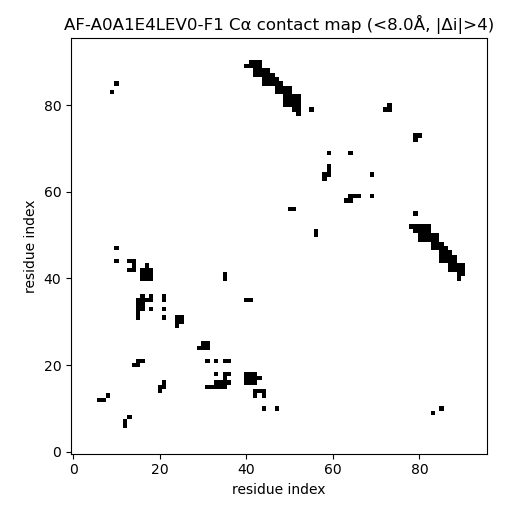 C CA . ASN A 1 96 ? 8.999 2.328 -29.749 1.00 38.81 96 ASN A CA 1
ATOM 719 C C . ASN A 1 96 ? 8.575 3.466 -30.683 1.00 38.81 96 ASN A C 1
ATOM 721 O O . ASN A 1 96 ? 7.575 3.272 -31.416 1.00 38.81 96 ASN A O 1
#

Mean predicted aligned error: 10.46 Å

Nearest PDB structures (foldseek):
  5kak-assembly1_A  TM=1.839E-01  e=3.076E+00  Paraburkholderia xenovorans LB400
  5u2i-assembly1_B  TM=2.106E-01  e=6.332E+00  Naegleria fowleri

pLDDT: mean 73.25, std 12.09, range [25.44, 85.0]

Solvent-accessible surface area (backbone atoms only — not comparable to full-atom values): 5857 Å² total; per-residue (Å²): 134,83,97,78,81,82,76,73,95,42,72,73,63,52,44,36,30,13,48,70,48,37,52,54,33,56,76,70,68,45,94,64,74,50,48,8,69,78,67,74,39,43,40,40,80,76,46,78,45,76,41,51,24,70,72,54,42,47,36,42,75,72,65,80,39,53,70,67,57,49,52,53,40,53,76,74,36,84,80,40,50,68,44,80,47,75,45,70,42,73,56,75,77,81,82,127

Sequence (96 aa):
MCPTNGLPINPGVFSLFSKQNCVMFAENGMANTPLAEYLDIDLEIISVTNTLHGDWSRRFGDGELTQQETEAAVATHANVVEEVGLVVRKAAAPVN

Secondary structure (DSSP, 8-sta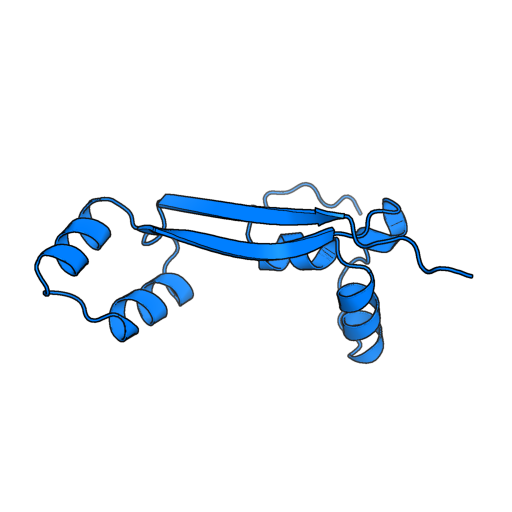te):
----S-----HHHHGGG-HHHHHHHHHTT-----HHHHHT--EEEEEEEEEEPHHHHHHHHTTSS-HHHHHHHHHH-TTSEEEEEEEEEEPPPP--